Protein AF-A0A1G3C1N8-F1 (afdb_monomer_lite)

Structure (mmCIF,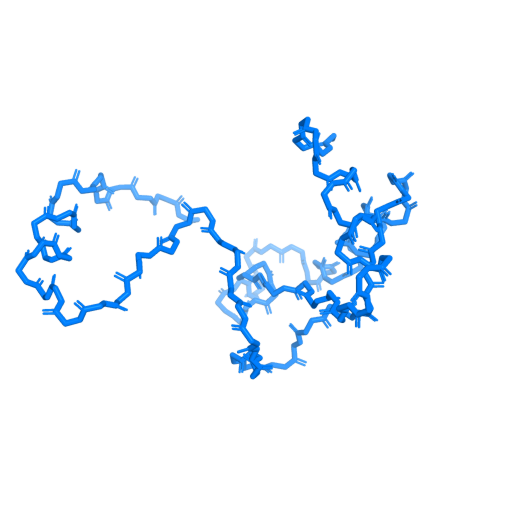 N/CA/C/O backbone):
data_AF-A0A1G3C1N8-F1
#
_entry.id   AF-A0A1G3C1N8-F1
#
loop_
_atom_site.group_PDB
_atom_site.id
_atom_site.type_symbol
_atom_site.label_atom_id
_atom_site.label_alt_id
_atom_site.label_comp_id
_atom_site.label_asym_id
_atom_site.label_entity_id
_atom_site.label_seq_id
_atom_site.pdbx_PDB_ins_code
_atom_site.Cartn_x
_atom_site.Cartn_y
_atom_site.Cartn_z
_atom_site.occupancy
_atom_site.B_iso_or_equiv
_atom_site.auth_seq_id
_atom_site.auth_comp_id
_atom_site.auth_asym_id
_atom_site.auth_atom_id
_atom_site.pdbx_PDB_model_num
ATOM 1 N N . GLU A 1 1 ? 12.808 8.230 2.645 1.00 95.06 1 GLU A N 1
ATOM 2 C CA . GLU A 1 1 ? 12.056 8.288 3.915 1.00 95.06 1 GLU A CA 1
ATOM 3 C C . GLU A 1 1 ? 10.577 7.964 3.738 1.00 95.06 1 GLU A C 1
ATOM 5 O O . GLU A 1 1 ? 9.983 8.425 2.765 1.00 95.06 1 GLU A O 1
ATOM 10 N N . PRO A 1 2 ? 9.985 7.165 4.644 1.00 95.62 2 PRO A N 1
ATOM 11 C CA . PRO A 1 2 ? 8.544 6.954 4.719 1.00 95.62 2 PRO A CA 1
ATOM 12 C C . PRO A 1 2 ? 7.824 8.208 5.233 1.00 95.62 2 PRO A C 1
ATOM 14 O O . PRO A 1 2 ? 8.379 8.979 6.015 1.00 95.62 2 PRO A O 1
ATOM 17 N N . ILE A 1 3 ? 6.565 8.383 4.827 1.00 96.12 3 ILE A N 1
ATOM 18 C CA . ILE A 1 3 ? 5.695 9.439 5.362 1.00 96.12 3 ILE A CA 1
ATOM 19 C C . ILE A 1 3 ? 5.545 9.241 6.887 1.00 96.12 3 ILE A C 1
ATOM 21 O O . ILE A 1 3 ? 5.418 8.093 7.337 1.00 96.12 3 ILE A O 1
ATOM 25 N N . PRO A 1 4 ? 5.554 10.321 7.696 1.00 97.62 4 PRO A N 1
ATOM 26 C CA . PRO A 1 4 ? 5.340 10.225 9.137 1.00 97.62 4 PRO A CA 1
ATOM 27 C C . PRO A 1 4 ? 4.089 9.410 9.495 1.00 97.62 4 PRO A C 1
ATOM 29 O O . PRO A 1 4 ? 3.047 9.534 8.858 1.00 97.62 4 PRO A O 1
ATOM 32 N N . GLY A 1 5 ? 4.204 8.547 10.507 1.00 96.81 5 GLY A N 1
ATOM 33 C CA . GLY A 1 5 ? 3.110 7.689 10.981 1.00 96.81 5 GLY A CA 1
ATOM 34 C C . GLY A 1 5 ? 2.895 6.388 10.195 1.00 96.81 5 GLY A C 1
ATOM 35 O O . GLY A 1 5 ? 2.269 5.472 10.725 1.00 96.81 5 GLY A O 1
ATOM 36 N N . VAL A 1 6 ? 3.463 6.227 8.989 1.00 97.31 6 VAL A N 1
ATOM 37 C CA . VAL A 1 6 ? 3.273 4.999 8.183 1.00 97.31 6 VAL A CA 1
ATOM 38 C C . VAL A 1 6 ? 3.719 3.752 8.939 1.00 97.31 6 VAL A C 1
ATOM 40 O O . VAL A 1 6 ? 2.996 2.761 8.976 1.00 97.31 6 VAL A O 1
ATOM 43 N N . LYS A 1 7 ? 4.892 3.790 9.577 1.00 98.19 7 LYS A N 1
ATOM 44 C CA . LYS A 1 7 ? 5.419 2.624 10.293 1.00 98.19 7 LYS A CA 1
ATOM 45 C C . LYS A 1 7 ? 4.497 2.178 11.431 1.00 98.19 7 LYS A C 1
ATOM 47 O O . LYS A 1 7 ? 4.156 1.003 11.506 1.00 98.19 7 LYS A O 1
ATOM 52 N N . GLU A 1 8 ? 4.067 3.119 12.268 1.00 98.44 8 GLU A N 1
ATOM 53 C CA . GLU A 1 8 ? 3.163 2.857 13.392 1.00 98.44 8 GLU A CA 1
ATOM 54 C C . GLU A 1 8 ? 1.808 2.315 12.917 1.00 98.44 8 GLU A C 1
ATOM 56 O O . GLU A 1 8 ? 1.281 1.357 13.491 1.00 98.44 8 GLU A O 1
ATOM 61 N N . ALA A 1 9 ? 1.270 2.869 11.826 1.00 98.12 9 ALA A N 1
ATOM 62 C CA . ALA A 1 9 ? 0.027 2.396 11.228 1.00 98.12 9 ALA A CA 1
ATOM 63 C C . ALA A 1 9 ? 0.152 0.945 10.733 1.00 98.12 9 ALA A C 1
ATOM 65 O O . ALA A 1 9 ? -0.683 0.104 11.071 1.00 98.12 9 ALA A O 1
ATOM 66 N N . LEU A 1 10 ? 1.214 0.619 9.988 1.00 98.38 10 LEU A N 1
ATOM 67 C CA . LEU A 1 10 ? 1.437 -0.743 9.493 1.00 98.38 10 LEU A CA 1
ATOM 68 C C . LEU A 1 10 ? 1.660 -1.736 10.647 1.00 98.38 10 LEU A C 1
ATOM 70 O O . LEU A 1 10 ? 1.097 -2.829 10.634 1.00 98.38 10 LEU A O 1
ATOM 74 N N . GLU A 1 11 ? 2.422 -1.364 11.678 1.00 98.56 11 GLU A N 1
ATOM 75 C CA . GLU A 1 11 ? 2.601 -2.195 12.877 1.00 98.56 11 GLU A CA 1
ATOM 76 C C . GLU A 1 11 ? 1.277 -2.440 13.613 1.00 98.56 11 GLU A C 1
ATOM 78 O O . GLU A 1 11 ? 1.005 -3.566 14.034 1.00 98.56 11 GLU A O 1
ATOM 83 N N . THR A 1 12 ? 0.432 -1.415 13.734 1.00 98.56 12 THR A N 1
ATOM 84 C CA . THR A 1 12 ? -0.906 -1.527 14.335 1.00 98.56 12 THR A CA 1
ATOM 85 C C . THR A 1 12 ? -1.787 -2.491 13.541 1.00 98.56 12 THR A C 1
ATOM 87 O O . THR A 1 12 ? -2.408 -3.380 14.125 1.00 98.56 12 THR A O 1
ATOM 90 N N . LEU A 1 13 ? -1.779 -2.395 12.209 1.00 98.31 13 LEU A N 1
ATOM 91 C CA . LEU A 1 13 ? -2.520 -3.312 11.339 1.00 98.31 13 LEU A CA 1
ATOM 92 C C . LEU A 1 13 ? -2.007 -4.756 11.458 1.00 98.31 13 LEU A C 1
ATOM 94 O O . LEU A 1 13 ? -2.812 -5.683 11.570 1.00 98.31 13 LEU A O 1
ATOM 98 N N . LYS A 1 14 ? -0.685 -4.968 11.512 1.00 98.19 14 LYS A N 1
ATOM 99 C CA . LYS A 1 14 ? -0.122 -6.306 11.762 1.00 98.19 14 LYS A CA 1
ATOM 100 C C . LYS A 1 14 ? -0.546 -6.868 13.115 1.00 98.19 14 LYS A C 1
ATOM 102 O O . LYS A 1 14 ? -0.930 -8.033 13.175 1.00 98.19 14 LYS A O 1
ATOM 107 N N . LYS A 1 15 ? -0.496 -6.064 14.184 1.00 98.44 15 LYS A N 1
ATOM 108 C CA . LYS A 1 15 ? -0.925 -6.472 15.537 1.00 98.44 15 LYS A CA 1
ATOM 109 C C . LYS A 1 15 ? -2.405 -6.854 15.578 1.00 98.44 15 LYS A C 1
ATOM 111 O O . LYS A 1 15 ? -2.766 -7.777 16.297 1.00 98.44 15 LYS A O 1
ATOM 116 N N . ALA A 1 16 ? -3.237 -6.194 14.774 1.00 98.25 16 ALA A N 1
ATOM 117 C CA . ALA A 1 16 ? -4.651 -6.527 14.614 1.00 98.25 16 ALA A CA 1
ATOM 118 C C . ALA A 1 16 ? -4.909 -7.780 13.744 1.00 98.25 16 ALA A C 1
ATOM 120 O O . ALA A 1 16 ? -6.061 -8.152 13.540 1.00 98.25 16 ALA A O 1
ATOM 121 N N . GLY A 1 17 ? -3.862 -8.442 13.236 1.00 98.06 17 GLY A N 1
ATOM 122 C CA . GLY A 1 17 ? -3.974 -9.686 12.468 1.00 98.06 17 GLY A CA 1
ATOM 123 C C . GLY A 1 17 ? -4.148 -9.498 10.960 1.00 98.06 17 GLY A C 1
ATOM 124 O O . GLY A 1 17 ? -4.381 -10.477 10.250 1.00 98.06 17 GLY A O 1
ATOM 125 N N . TYR A 1 18 ? -4.012 -8.276 10.438 1.00 98.31 18 TYR A N 1
ATOM 126 C CA . TYR A 1 18 ? -4.119 -8.046 8.999 1.00 98.31 18 TYR A CA 1
ATOM 127 C C . TYR A 1 18 ? -2.879 -8.532 8.241 1.00 98.31 18 TYR A C 1
ATOM 129 O O . TYR A 1 18 ? -1.731 -8.441 8.698 1.00 98.31 18 TYR A O 1
ATOM 137 N N . ARG A 1 19 ? -3.128 -9.010 7.021 1.00 97.88 19 ARG A N 1
ATOM 138 C CA . ARG A 1 19 ? -2.098 -9.181 5.996 1.00 97.88 19 ARG A CA 1
ATOM 139 C C . ARG A 1 19 ? -1.963 -7.878 5.218 1.00 97.88 19 ARG A C 1
ATOM 141 O O . ARG A 1 19 ? -2.953 -7.347 4.724 1.00 97.88 19 ARG A O 1
ATOM 148 N N . ILE A 1 20 ? -0.740 -7.384 5.111 1.00 98.06 20 ILE A N 1
ATOM 149 C CA . ILE A 1 20 ? -0.386 -6.142 4.433 1.00 98.06 20 ILE A CA 1
ATOM 150 C C . ILE A 1 20 ? 0.244 -6.503 3.093 1.00 98.06 20 ILE A C 1
ATOM 152 O O . ILE A 1 20 ? 1.328 -7.085 3.026 1.00 98.06 20 ILE A O 1
ATOM 156 N N . ILE A 1 21 ? -0.456 -6.146 2.022 1.00 97.00 21 ILE A N 1
ATOM 157 C CA . ILE A 1 21 ? -0.030 -6.383 0.648 1.00 97.00 21 ILE A CA 1
ATOM 158 C C . ILE A 1 21 ? 0.373 -5.045 0.039 1.00 97.00 21 ILE A C 1
ATOM 160 O O . ILE A 1 21 ? -0.428 -4.112 0.004 1.00 97.00 21 ILE A O 1
ATOM 164 N N . ILE A 1 22 ? 1.604 -4.957 -0.459 1.00 96.69 22 ILE A N 1
ATOM 165 C CA . ILE A 1 22 ? 2.067 -3.791 -1.208 1.00 96.69 22 ILE A CA 1
ATOM 166 C C . ILE A 1 22 ? 1.608 -3.946 -2.655 1.00 96.69 22 ILE A C 1
ATOM 168 O O . ILE A 1 22 ? 2.024 -4.875 -3.349 1.00 96.69 22 ILE A O 1
ATOM 172 N N . HIS A 1 23 ? 0.746 -3.035 -3.096 1.00 95.25 23 HIS A N 1
ATOM 173 C CA . HIS A 1 23 ? 0.195 -2.989 -4.445 1.00 95.25 23 HIS A CA 1
ATOM 174 C C . HIS A 1 23 ? 0.484 -1.613 -5.047 1.00 95.25 23 HIS A C 1
ATOM 176 O O . HIS A 1 23 ? 0.122 -0.594 -4.467 1.00 95.25 23 HIS A O 1
ATOM 182 N N . THR A 1 24 ? 1.195 -1.572 -6.174 1.00 92.81 24 THR A N 1
ATOM 183 C CA . THR A 1 24 ? 1.679 -0.318 -6.760 1.00 92.81 24 THR A CA 1
ATOM 184 C C . THR A 1 24 ? 1.813 -0.414 -8.273 1.00 92.81 24 THR A C 1
ATOM 186 O O . THR A 1 24 ? 2.240 -1.434 -8.805 1.00 92.81 24 THR A O 1
ATOM 189 N N . CYS A 1 25 ? 1.539 0.690 -8.969 1.00 91.75 25 CYS A N 1
ATOM 190 C CA . CYS A 1 25 ? 1.752 0.788 -10.410 1.00 91.75 25 CYS A CA 1
ATOM 191 C C . CYS A 1 25 ? 3.233 0.788 -10.810 1.00 91.75 25 CYS A C 1
ATOM 193 O O . CYS A 1 25 ? 3.509 0.649 -11.995 1.00 91.75 25 CYS A O 1
ATOM 195 N N . ARG A 1 26 ? 4.194 0.916 -9.880 1.00 89.38 26 ARG A N 1
ATOM 196 C CA . ARG A 1 26 ? 5.635 0.869 -10.212 1.00 89.38 26 ARG A CA 1
ATOM 197 C C . ARG A 1 26 ? 6.050 -0.440 -10.885 1.00 89.38 26 ARG A C 1
ATOM 199 O O . ARG A 1 26 ? 7.023 -0.463 -11.620 1.00 89.38 26 ARG A O 1
ATOM 206 N N . THR A 1 27 ? 5.319 -1.524 -10.646 1.00 89.00 27 THR A N 1
ATOM 207 C CA . THR A 1 27 ? 5.584 -2.842 -11.238 1.00 89.00 27 THR A CA 1
ATOM 208 C C . THR A 1 27 ? 4.723 -3.124 -12.473 1.00 89.00 27 THR A C 1
ATOM 210 O O . THR A 1 27 ? 4.759 -4.229 -13.011 1.00 89.00 27 THR A O 1
ATOM 213 N N . ALA A 1 28 ? 3.938 -2.143 -12.934 1.00 89.19 28 ALA A N 1
ATOM 214 C CA . ALA A 1 28 ? 3.074 -2.295 -14.095 1.00 89.19 28 ALA A CA 1
ATOM 215 C C . ALA A 1 28 ? 3.888 -2.466 -15.384 1.00 89.19 28 ALA A C 1
ATOM 217 O O . ALA A 1 28 ? 4.902 -1.799 -15.592 1.00 89.19 28 ALA A O 1
ATOM 218 N N . SER A 1 29 ? 3.377 -3.298 -16.297 1.00 88.44 29 SER A N 1
ATOM 219 C CA . SER A 1 29 ? 3.983 -3.536 -17.614 1.00 88.44 29 SER A CA 1
ATOM 220 C C . SER A 1 29 ? 4.151 -2.264 -18.447 1.00 88.44 29 SER A C 1
ATOM 222 O O . SER A 1 29 ? 5.048 -2.218 -19.283 1.00 88.44 29 SER A O 1
ATOM 224 N N . TYR A 1 30 ? 3.336 -1.233 -18.187 1.00 88.38 30 TYR A N 1
ATOM 225 C CA . TYR A 1 30 ? 3.449 0.094 -18.797 1.00 88.38 30 TYR A CA 1
ATOM 226 C C . TYR A 1 30 ? 4.868 0.671 -18.694 1.00 88.38 30 TYR A C 1
ATOM 228 O O . TYR A 1 30 ? 5.346 1.283 -19.641 1.00 88.38 30 TYR A O 1
ATOM 236 N N . TRP A 1 31 ? 5.569 0.430 -17.582 1.00 89.44 31 TRP A N 1
ATOM 237 C CA . TRP A 1 31 ? 6.895 1.000 -17.343 1.00 89.44 31 TRP A CA 1
ATOM 238 C C . TRP A 1 31 ? 8.058 0.189 -17.913 1.00 89.44 31 TRP A C 1
ATOM 240 O O . TRP A 1 31 ? 9.213 0.595 -17.759 1.00 89.44 31 TRP A O 1
ATOM 250 N N . LYS A 1 32 ? 7.788 -0.958 -18.547 1.00 88.31 32 LYS A N 1
ATOM 251 C CA . LYS A 1 32 ? 8.832 -1.846 -19.063 1.00 88.31 32 LYS A CA 1
ATOM 252 C C . LYS A 1 32 ? 9.687 -1.110 -20.098 1.00 88.31 32 LYS A C 1
ATOM 254 O O . LYS A 1 32 ? 9.179 -0.670 -21.125 1.00 88.31 32 LYS A O 1
ATOM 259 N N . GLY A 1 33 ? 10.986 -0.991 -19.826 1.00 90.25 33 GLY A N 1
ATOM 260 C CA . GLY A 1 33 ? 11.924 -0.243 -20.672 1.00 90.25 33 GLY A CA 1
ATOM 261 C C . GLY A 1 33 ? 11.872 1.286 -20.528 1.00 90.25 33 GLY A C 1
ATOM 262 O O . GLY A 1 33 ? 12.664 1.962 -21.177 1.00 90.25 33 GLY A O 1
ATOM 263 N N . ILE A 1 34 ? 10.987 1.829 -19.682 1.00 93.06 34 ILE A N 1
ATOM 264 C CA . ILE A 1 34 ? 10.930 3.262 -19.332 1.00 93.06 34 ILE A CA 1
ATOM 265 C C . ILE A 1 34 ? 11.685 3.513 -18.024 1.00 93.06 34 ILE A C 1
ATOM 267 O O . ILE A 1 34 ? 12.484 4.442 -17.929 1.00 93.06 34 ILE A O 1
ATOM 271 N N . ILE A 1 35 ? 11.455 2.665 -17.018 1.00 89.50 35 ILE A N 1
ATOM 272 C CA . ILE A 1 35 ? 12.156 2.708 -15.727 1.00 89.50 35 ILE A CA 1
ATOM 273 C C . ILE A 1 35 ? 12.920 1.396 -15.502 1.00 89.50 35 ILE A C 1
ATOM 275 O O . ILE A 1 35 ? 12.648 0.405 -16.181 1.00 89.50 35 ILE A O 1
ATOM 279 N N . PRO A 1 36 ? 13.864 1.349 -14.544 1.00 90.25 36 PRO A N 1
ATOM 280 C CA . PRO A 1 36 ? 14.586 0.122 -14.229 1.00 90.25 36 PRO A CA 1
ATOM 281 C C . PRO A 1 36 ? 13.645 -1.032 -13.861 1.00 90.25 36 PRO A C 1
ATOM 283 O O . PRO A 1 36 ? 12.829 -0.889 -12.951 1.00 90.25 36 PRO A O 1
ATOM 286 N N . ASP A 1 37 ? 13.815 -2.198 -14.490 1.00 88.12 37 ASP A N 1
ATOM 287 C CA . ASP A 1 37 ? 12.972 -3.390 -14.274 1.00 88.12 37 ASP A CA 1
ATOM 288 C C . ASP A 1 37 ? 13.083 -3.983 -12.850 1.00 88.12 37 ASP A C 1
ATOM 290 O O . ASP A 1 37 ? 12.325 -4.872 -12.461 1.00 88.12 37 ASP A O 1
ATOM 294 N N . ASN A 1 38 ? 14.009 -3.485 -12.026 1.00 92.88 38 ASN A N 1
ATOM 295 C CA . ASN A 1 38 ? 14.221 -3.930 -10.649 1.00 92.88 38 ASN A CA 1
ATOM 296 C C . ASN A 1 38 ? 13.289 -3.259 -9.619 1.00 92.88 38 ASN A C 1
ATOM 298 O O . ASN A 1 38 ? 13.562 -3.351 -8.420 1.00 92.88 38 ASN A O 1
ATOM 302 N N . GLN A 1 39 ? 12.188 -2.619 -10.039 1.00 93.25 39 GLN A N 1
ATOM 303 C CA . GLN A 1 39 ? 11.240 -1.959 -9.125 1.00 93.25 39 GLN A CA 1
ATOM 304 C C . GLN A 1 39 ? 10.787 -2.832 -7.942 1.00 93.25 39 GLN A C 1
ATOM 306 O O . GLN A 1 39 ? 10.795 -2.321 -6.821 1.00 93.25 39 GLN A O 1
ATOM 311 N N . PRO A 1 40 ? 10.451 -4.131 -8.111 1.00 93.12 40 PRO A N 1
ATOM 312 C CA . PRO A 1 40 ? 10.046 -4.968 -6.978 1.00 93.12 40 PRO A CA 1
ATOM 313 C C . PRO A 1 40 ? 11.137 -5.069 -5.908 1.00 93.12 40 PRO A C 1
ATOM 315 O O . PRO A 1 40 ? 10.852 -4.986 -4.716 1.00 93.12 40 PRO A O 1
ATOM 318 N N . LYS A 1 41 ? 12.399 -5.172 -6.341 1.00 95.12 41 LYS A N 1
ATOM 319 C CA . LYS A 1 41 ? 13.561 -5.237 -5.454 1.00 95.12 41 LYS A CA 1
ATOM 320 C C . LYS A 1 41 ? 13.795 -3.907 -4.738 1.00 95.12 41 LYS A C 1
ATOM 322 O O . LYS A 1 41 ? 14.032 -3.909 -3.538 1.00 95.12 41 LYS A O 1
ATOM 327 N N . LEU A 1 42 ? 13.665 -2.779 -5.439 1.00 96.19 42 LEU A N 1
ATOM 328 C CA . LEU A 1 42 ? 13.797 -1.451 -4.827 1.00 96.19 42 LEU A CA 1
ATOM 329 C C . LEU A 1 42 ? 12.729 -1.205 -3.752 1.00 96.19 42 LEU A C 1
ATOM 331 O O . LEU A 1 42 ? 13.022 -0.638 -2.701 1.00 96.19 42 LEU A O 1
ATOM 335 N N . ILE A 1 43 ? 11.496 -1.659 -3.994 1.00 96.25 43 ILE A N 1
ATOM 336 C CA . ILE A 1 43 ? 10.420 -1.609 -2.997 1.00 96.25 43 ILE A CA 1
ATOM 337 C C . ILE A 1 43 ? 10.783 -2.493 -1.800 1.00 96.25 43 ILE A C 1
ATOM 339 O O . ILE A 1 43 ? 10.725 -2.032 -0.663 1.00 96.25 43 ILE A O 1
ATOM 343 N N . GLU A 1 44 ? 11.193 -3.740 -2.037 1.00 97.06 44 GLU A N 1
ATOM 344 C CA . GLU A 1 44 ? 11.595 -4.665 -0.974 1.00 97.06 44 GLU A CA 1
ATOM 345 C C . GLU A 1 44 ? 12.726 -4.092 -0.102 1.00 97.06 44 GLU A C 1
ATOM 347 O O . GLU A 1 44 ? 12.638 -4.122 1.129 1.00 97.06 44 GLU A O 1
ATOM 352 N N . GLU A 1 45 ? 13.767 -3.543 -0.727 1.00 97.81 45 GLU A N 1
ATOM 353 C CA . GLU A 1 45 ? 14.906 -2.917 -0.052 1.00 97.81 45 GLU A CA 1
ATOM 354 C C . GLU A 1 45 ? 14.472 -1.709 0.777 1.00 97.81 45 GLU A C 1
ATOM 356 O O . GLU A 1 45 ? 14.858 -1.607 1.942 1.00 97.81 45 GLU A O 1
ATOM 361 N N . PHE A 1 46 ? 13.613 -0.845 0.231 1.00 97.69 46 PHE A N 1
ATOM 362 C CA . PHE A 1 46 ? 13.062 0.298 0.957 1.00 97.69 46 PHE A CA 1
ATOM 363 C C . PHE A 1 46 ? 12.285 -0.140 2.206 1.00 97.69 46 PHE A C 1
ATOM 365 O O . PHE A 1 46 ? 12.512 0.378 3.305 1.00 97.69 46 PHE A O 1
ATOM 372 N N . MET A 1 47 ? 11.402 -1.134 2.064 1.00 98.06 47 MET A N 1
ATOM 373 C CA . MET A 1 47 ? 10.604 -1.650 3.179 1.00 98.06 47 MET A CA 1
ATOM 374 C C . MET A 1 47 ? 11.495 -2.279 4.259 1.00 98.06 47 MET A C 1
ATOM 376 O O . MET A 1 47 ? 11.301 -2.015 5.448 1.00 98.06 47 MET A O 1
ATOM 380 N N . LYS A 1 48 ? 12.505 -3.065 3.859 1.00 97.88 48 LYS A N 1
ATOM 381 C CA . LYS A 1 48 ? 13.472 -3.689 4.779 1.00 97.88 48 LYS A CA 1
ATOM 382 C C . LYS A 1 48 ? 14.330 -2.652 5.497 1.00 97.88 48 LYS A C 1
ATOM 384 O O . LYS A 1 48 ? 14.449 -2.714 6.720 1.00 97.88 48 LYS A O 1
ATOM 389 N N . TYR A 1 49 ? 14.887 -1.692 4.761 1.00 98.31 49 TYR A N 1
ATOM 390 C CA . TYR A 1 49 ? 15.752 -0.642 5.301 1.00 98.31 49 TYR A CA 1
ATOM 391 C C . TYR A 1 49 ? 15.041 0.167 6.395 1.00 98.31 49 TYR A C 1
ATOM 393 O O . TYR A 1 49 ? 15.574 0.348 7.490 1.00 98.31 49 TYR A O 1
ATOM 401 N N . HIS A 1 50 ? 13.788 0.560 6.151 1.00 98.25 50 HIS A N 1
ATOM 402 C CA . HIS A 1 50 ? 12.983 1.310 7.118 1.00 98.25 50 HIS A CA 1
ATOM 403 C C . HIS A 1 50 ? 12.261 0.429 8.159 1.00 98.25 50 HIS A C 1
ATOM 405 O O . HIS A 1 50 ? 11.583 0.952 9.052 1.00 98.25 50 HIS A O 1
ATOM 411 N N . LYS A 1 51 ? 12.430 -0.901 8.095 1.00 97.94 51 LYS A N 1
ATOM 412 C CA . LYS A 1 51 ? 11.757 -1.887 8.960 1.00 97.94 51 LYS A CA 1
ATOM 413 C C . LYS A 1 51 ? 10.233 -1.714 8.951 1.00 97.94 51 LYS A C 1
ATOM 415 O O . LYS A 1 51 ? 9.600 -1.704 10.007 1.00 97.94 51 LYS A O 1
ATOM 420 N N . LEU A 1 52 ? 9.663 -1.513 7.767 1.00 98.38 52 LEU A N 1
ATOM 421 C CA . LEU A 1 52 ? 8.222 -1.405 7.564 1.00 98.38 52 LEU A CA 1
ATOM 422 C C . LEU A 1 52 ? 7.642 -2.815 7.445 1.00 98.38 52 LEU A C 1
ATOM 424 O O . LEU A 1 52 ? 8.124 -3.584 6.611 1.00 98.38 52 LEU A O 1
ATOM 428 N N . PRO A 1 53 ? 6.638 -3.190 8.252 1.00 98.00 53 PRO A N 1
ATOM 429 C CA . PRO A 1 53 ? 6.081 -4.523 8.159 1.00 98.00 53 PRO A CA 1
ATOM 430 C C . PRO A 1 53 ? 5.149 -4.648 6.949 1.00 98.00 53 PRO A C 1
ATOM 432 O O . PRO A 1 53 ? 4.270 -3.818 6.725 1.00 98.00 53 PRO A O 1
ATOM 435 N N . TYR A 1 54 ? 5.331 -5.721 6.188 1.00 98.12 54 TYR A N 1
ATOM 436 C CA . TYR A 1 54 ? 4.478 -6.132 5.077 1.00 98.12 54 TYR A CA 1
ATOM 437 C C . TYR A 1 54 ? 4.596 -7.646 4.890 1.00 98.12 54 TYR A C 1
ATOM 439 O O . TYR A 1 54 ? 5.537 -8.260 5.391 1.00 98.12 54 TYR A O 1
ATOM 447 N N . ASP A 1 55 ? 3.643 -8.252 4.187 1.00 97.12 55 ASP A N 1
ATOM 448 C CA . ASP A 1 55 ? 3.628 -9.697 3.943 1.00 97.12 55 ASP A CA 1
ATOM 449 C C . ASP A 1 55 ? 4.081 -10.047 2.524 1.00 97.12 55 ASP A C 1
ATOM 451 O O . ASP A 1 55 ? 4.746 -11.057 2.310 1.00 97.12 55 ASP A O 1
ATOM 455 N N . THR A 1 56 ? 3.694 -9.254 1.524 1.00 95.06 56 THR A N 1
ATOM 456 C CA . THR A 1 56 ? 3.993 -9.541 0.113 1.00 95.06 56 THR A CA 1
ATOM 457 C C . THR A 1 56 ? 3.917 -8.270 -0.724 1.00 95.06 56 THR A C 1
ATOM 459 O O . THR A 1 56 ? 3.086 -7.400 -0.465 1.00 95.06 56 THR A O 1
ATOM 462 N N . ILE A 1 57 ? 4.763 -8.186 -1.750 1.00 94.00 57 ILE A N 1
ATOM 463 C CA . ILE A 1 57 ? 4.603 -7.254 -2.871 1.00 94.00 57 ILE A CA 1
ATOM 464 C C . ILE A 1 57 ? 3.840 -8.007 -3.962 1.00 94.00 57 ILE A C 1
ATOM 466 O O . ILE A 1 57 ? 4.304 -9.049 -4.422 1.00 94.00 57 ILE A O 1
ATOM 470 N N . TRP A 1 58 ? 2.653 -7.533 -4.330 1.00 90.88 58 TRP A N 1
ATOM 471 C CA . TRP A 1 58 ? 1.752 -8.263 -5.221 1.00 90.88 58 TRP A CA 1
ATOM 472 C C . TRP A 1 58 ? 1.938 -7.870 -6.688 1.00 90.88 58 TRP A C 1
ATOM 474 O O . TRP A 1 58 ? 1.882 -6.691 -7.039 1.00 90.88 58 TRP A O 1
ATOM 484 N N . MET A 1 59 ? 2.158 -8.883 -7.530 1.00 84.94 59 MET A N 1
ATOM 485 C CA . MET A 1 59 ? 2.277 -8.823 -8.991 1.00 84.94 59 MET A CA 1
ATOM 486 C C . MET A 1 59 ? 1.801 -10.190 -9.528 1.00 84.94 59 MET A C 1
ATOM 488 O O . MET A 1 59 ? 2.383 -11.179 -9.075 1.00 84.94 59 MET A O 1
ATOM 492 N N . PRO A 1 60 ? 0.831 -10.348 -10.455 1.00 78.94 60 PRO A N 1
ATOM 493 C CA . PRO A 1 60 ? 0.010 -9.382 -11.205 1.00 78.94 60 PRO A CA 1
ATOM 494 C C . PRO A 1 60 ? -1.437 -9.219 -10.666 1.00 78.94 60 PRO A C 1
ATOM 496 O O . PRO A 1 60 ? -1.842 -9.915 -9.743 1.00 78.94 60 PRO A O 1
ATOM 499 N N . ASP A 1 61 ? -2.225 -8.328 -11.283 1.00 81.31 61 ASP A N 1
ATOM 500 C CA . ASP A 1 61 ? -3.659 -8.066 -11.024 1.00 81.31 61 ASP A CA 1
ATOM 501 C C . ASP A 1 61 ? -4.015 -7.344 -9.712 1.00 81.31 61 ASP A C 1
ATOM 503 O O . ASP A 1 61 ? -3.190 -7.150 -8.820 1.00 81.31 61 ASP A O 1
ATOM 507 N N . LYS A 1 62 ? -5.283 -6.919 -9.601 1.00 86.06 62 LYS A N 1
ATOM 508 C CA . LYS A 1 62 ? -5.822 -6.273 -8.399 1.00 86.06 62 LYS A CA 1
ATOM 509 C C . LYS A 1 62 ? -5.940 -7.311 -7.272 1.00 86.06 62 LYS A C 1
ATOM 511 O O . LYS A 1 62 ? -6.700 -8.269 -7.428 1.00 86.06 62 LYS A O 1
ATOM 516 N N . PRO A 1 63 ? -5.270 -7.124 -6.119 1.00 89.88 63 PRO A N 1
ATOM 517 C CA . PRO A 1 63 ? -5.378 -8.067 -5.014 1.00 89.88 63 PRO A CA 1
ATOM 518 C C . PRO A 1 63 ? -6.803 -8.061 -4.457 1.00 89.88 63 PRO A C 1
ATOM 520 O O . PRO A 1 63 ? -7.425 -7.003 -4.357 1.00 89.88 63 PRO A O 1
ATOM 523 N N . ILE A 1 64 ? -7.319 -9.225 -4.057 1.00 90.88 64 ILE A N 1
ATOM 524 C CA . ILE A 1 64 ? -8.571 -9.318 -3.295 1.00 90.88 64 ILE A CA 1
ATOM 525 C C . ILE A 1 64 ? -8.267 -8.870 -1.862 1.00 90.88 64 ILE A C 1
ATOM 527 O O . ILE A 1 64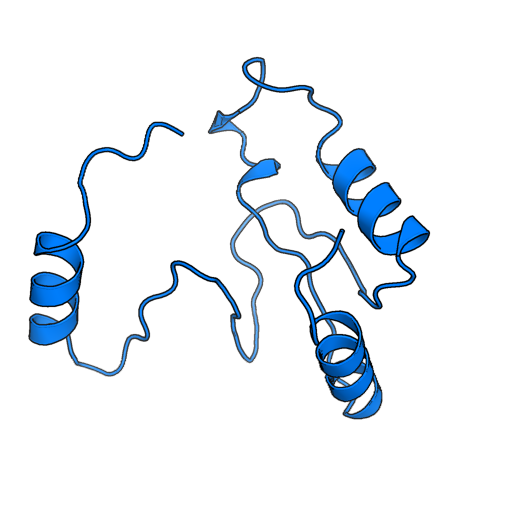 ? -7.468 -9.502 -1.172 1.00 90.88 64 ILE A O 1
ATOM 531 N N . GLY A 1 65 ? -8.876 -7.766 -1.426 1.00 91.75 65 GLY A N 1
ATOM 532 C CA . GLY A 1 65 ? -8.597 -7.149 -0.130 1.00 91.75 65 GLY A CA 1
ATOM 533 C C . GLY A 1 65 ? -9.862 -6.768 0.629 1.00 91.75 65 GLY A C 1
ATOM 534 O O . GLY A 1 65 ? -10.889 -6.458 0.031 1.00 91.75 65 GLY A O 1
ATOM 535 N N . VAL A 1 66 ? -9.765 -6.762 1.962 1.00 95.94 66 VAL A N 1
ATOM 536 C CA . VAL A 1 66 ? -10.816 -6.239 2.856 1.00 95.94 66 VAL A CA 1
ATOM 537 C C . VAL A 1 66 ? -10.911 -4.711 2.795 1.00 95.94 66 VAL A C 1
ATOM 539 O O . VAL A 1 66 ? -11.979 -4.143 2.991 1.00 95.94 66 VAL A O 1
ATOM 542 N N . VAL A 1 67 ? -9.789 -4.047 2.507 1.00 95.88 67 VAL A N 1
ATOM 543 C CA . VAL A 1 67 ? -9.665 -2.596 2.351 1.00 95.88 67 VAL A CA 1
ATOM 544 C C . VAL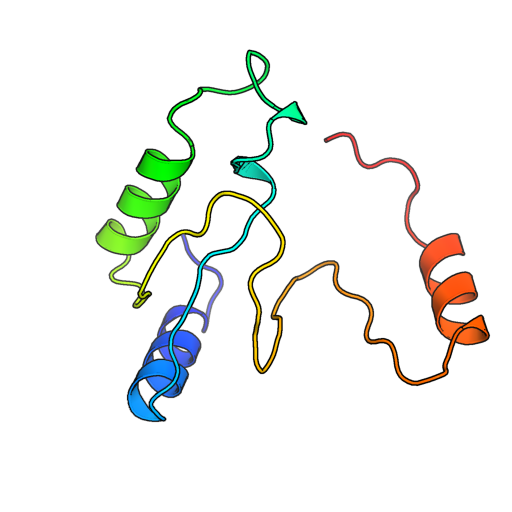 A 1 67 ? -8.495 -2.286 1.417 1.00 95.88 67 VAL A C 1
ATOM 546 O O . VAL A 1 67 ? -7.547 -3.067 1.326 1.00 95.88 67 VAL A O 1
ATOM 549 N N . TYR A 1 68 ? -8.561 -1.140 0.741 1.00 95.75 68 TYR A N 1
ATOM 550 C CA . TYR A 1 68 ? -7.486 -0.595 -0.086 1.00 95.75 68 TYR A CA 1
ATOM 551 C C . TYR A 1 68 ? -7.093 0.779 0.467 1.00 95.75 68 TYR A C 1
ATOM 553 O O . TYR A 1 68 ? -7.970 1.593 0.754 1.00 95.75 68 TYR A O 1
ATOM 561 N N . ILE A 1 69 ? -5.790 1.022 0.622 1.00 95.44 69 ILE A N 1
ATOM 562 C CA . ILE A 1 69 ? -5.220 2.313 1.026 1.00 95.44 69 ILE A CA 1
ATOM 563 C C . ILE A 1 69 ? -4.385 2.805 -0.151 1.00 95.44 69 ILE A C 1
ATOM 565 O O . ILE A 1 69 ? -3.405 2.159 -0.515 1.00 95.44 69 ILE A O 1
ATOM 569 N N . ASP A 1 70 ? -4.799 3.912 -0.755 1.00 93.56 70 ASP A N 1
ATOM 570 C CA . ASP A 1 70 ? -4.186 4.471 -1.957 1.00 93.56 70 ASP A CA 1
ATOM 571 C C . ASP A 1 70 ? -4.430 5.985 -1.950 1.00 93.56 70 ASP A C 1
ATOM 573 O O . ASP A 1 70 ? -5.551 6.432 -1.685 1.00 93.56 70 ASP A O 1
ATOM 577 N N . ASP A 1 71 ? -3.384 6.774 -2.185 1.00 91.88 71 ASP A N 1
ATOM 578 C CA . ASP A 1 71 ? -3.437 8.239 -2.153 1.00 91.88 71 ASP A CA 1
ATOM 579 C C . ASP A 1 71 ? -4.306 8.826 -3.275 1.00 91.88 71 ASP A C 1
ATOM 581 O O . ASP A 1 71 ? -4.762 9.967 -3.172 1.00 91.88 71 ASP A O 1
ATOM 585 N N . LYS A 1 72 ? -4.580 8.038 -4.321 1.00 89.25 72 LYS A N 1
ATOM 586 C CA . LYS A 1 72 ? -5.426 8.409 -5.460 1.00 89.25 72 LYS A CA 1
ATOM 587 C C . LYS A 1 72 ? -6.763 7.664 -5.490 1.00 89.25 72 LYS A C 1
ATOM 589 O O . LYS A 1 72 ? -7.527 7.839 -6.442 1.00 89.25 72 LYS A O 1
ATOM 594 N N . ALA A 1 73 ? -7.084 6.841 -4.487 1.00 91.38 73 ALA A N 1
ATOM 595 C CA . ALA A 1 73 ? -8.365 6.138 -4.464 1.00 91.38 73 ALA A CA 1
ATOM 596 C C . ALA A 1 73 ? -9.545 7.085 -4.210 1.00 91.38 73 ALA A C 1
ATOM 598 O O . ALA A 1 73 ? -9.553 7.887 -3.279 1.00 91.38 73 ALA A O 1
ATOM 599 N N . ILE A 1 74 ? -10.609 6.895 -4.991 1.00 93.06 74 ILE A N 1
ATOM 600 C CA . ILE A 1 74 ? -11.923 7.487 -4.745 1.00 93.06 74 ILE A CA 1
ATOM 601 C C . ILE A 1 74 ? -12.844 6.375 -4.246 1.00 93.06 74 ILE A C 1
ATOM 603 O O . ILE A 1 74 ? -13.039 5.363 -4.924 1.00 93.06 74 ILE A O 1
ATOM 607 N N . 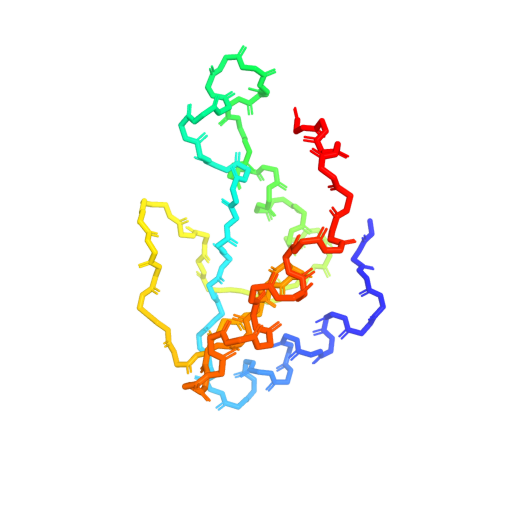ARG A 1 75 ? -13.417 6.547 -3.049 1.00 94.56 75 ARG A N 1
ATOM 608 C CA . ARG A 1 75 ? -14.363 5.579 -2.484 1.00 94.56 75 ARG A CA 1
ATOM 609 C C . ARG A 1 75 ? -15.651 5.566 -3.307 1.00 94.56 75 ARG A C 1
ATOM 611 O O . ARG A 1 75 ? -16.320 6.591 -3.437 1.00 94.56 75 ARG A O 1
ATOM 618 N N . PHE A 1 76 ? -16.009 4.382 -3.797 1.00 95.25 76 PHE A N 1
ATOM 619 C CA . PHE A 1 76 ? -17.321 4.121 -4.370 1.00 95.25 76 PHE A CA 1
ATOM 620 C C . PHE A 1 76 ? -18.325 3.787 -3.264 1.00 95.25 76 PHE A C 1
ATOM 622 O O . PHE A 1 76 ? -18.101 2.871 -2.473 1.00 95.25 76 PHE A O 1
ATOM 629 N N . ASP A 1 77 ? -19.418 4.539 -3.225 1.00 96.12 77 ASP A N 1
ATOM 630 C CA . ASP A 1 77 ? -20.531 4.363 -2.291 1.00 96.12 77 ASP A CA 1
ATOM 631 C C . ASP A 1 77 ? -21.838 4.856 -2.940 1.00 96.12 77 ASP A C 1
ATOM 633 O O . ASP A 1 77 ? -22.485 5.790 -2.471 1.00 96.12 77 ASP A O 1
ATOM 637 N N . ASN A 1 78 ? -22.160 4.310 -4.124 1.00 96.31 78 ASN A N 1
ATOM 638 C CA . ASN A 1 78 ? -23.302 4.721 -4.963 1.00 96.31 78 ASN A CA 1
ATOM 639 C C . ASN A 1 78 ? -23.360 6.236 -5.276 1.00 96.31 78 ASN A C 1
ATOM 641 O O . ASN A 1 78 ? -24.417 6.805 -5.537 1.00 96.31 78 ASN A O 1
ATOM 645 N N . ASN A 1 79 ? -22.203 6.892 -5.297 1.00 96.00 79 ASN A N 1
ATOM 646 C CA . ASN A 1 79 ? -22.019 8.343 -5.341 1.00 96.00 79 ASN A CA 1
ATOM 647 C C . ASN A 1 79 ? -21.446 8.826 -6.687 1.00 96.00 79 ASN A C 1
ATOM 649 O O . ASN A 1 79 ? -20.603 9.721 -6.723 1.00 96.00 79 ASN A O 1
ATOM 653 N N . TRP A 1 80 ? -21.904 8.250 -7.806 1.00 97.12 80 TRP A N 1
ATOM 654 C CA . TRP A 1 80 ? -21.354 8.511 -9.146 1.00 97.12 80 TRP A CA 1
ATOM 655 C C . TRP A 1 80 ? -21.253 9.992 -9.506 1.00 97.12 80 TRP A C 1
ATOM 657 O O . TRP A 1 80 ? -20.227 10.412 -10.029 1.00 97.12 80 TRP A O 1
ATOM 667 N N . LYS A 1 81 ? -22.274 10.791 -9.177 1.00 96.19 81 LYS A N 1
ATOM 668 C CA . LYS A 1 81 ? -22.261 12.236 -9.434 1.00 96.19 81 LYS A CA 1
ATOM 669 C C . LYS A 1 81 ? -21.066 12.919 -8.752 1.00 96.19 81 LYS A C 1
ATOM 671 O O . LYS A 1 81 ? -20.274 13.572 -9.425 1.00 96.19 81 LYS A O 1
ATOM 676 N N . ALA A 1 82 ? -20.884 12.684 -7.452 1.00 94.00 82 ALA A N 1
ATOM 677 C CA . ALA A 1 82 ? -19.764 13.237 -6.692 1.00 94.00 82 ALA A CA 1
ATOM 678 C C . ALA A 1 82 ? -18.413 12.714 -7.205 1.00 94.00 82 ALA A C 1
ATOM 680 O O . ALA A 1 82 ? -17.459 13.477 -7.312 1.00 94.00 82 ALA A O 1
ATOM 681 N N . ILE A 1 83 ? -18.332 11.431 -7.582 1.00 96.00 83 ILE A N 1
ATOM 682 C CA . ILE A 1 83 ? -17.127 10.865 -8.207 1.00 96.00 83 ILE A CA 1
ATOM 683 C C . ILE A 1 83 ? -16.775 11.636 -9.483 1.00 96.00 83 ILE A C 1
ATOM 685 O O . ILE A 1 83 ? -15.628 12.044 -9.653 1.00 96.00 83 ILE A O 1
ATOM 689 N N . THR A 1 84 ? -17.744 11.860 -10.373 1.00 95.44 84 THR A N 1
ATOM 690 C CA . THR A 1 84 ? -17.494 12.558 -11.641 1.00 95.44 84 THR A CA 1
ATOM 691 C C . THR A 1 84 ? -17.101 14.016 -11.436 1.00 95.44 84 THR A C 1
ATOM 693 O O . THR A 1 84 ? -16.160 14.475 -12.078 1.00 95.44 84 THR A O 1
ATOM 696 N N . GLU A 1 85 ? -17.757 14.718 -10.510 1.00 93.06 85 GLU A N 1
ATOM 697 C CA . GLU A 1 85 ? -17.420 16.100 -10.154 1.00 93.06 85 GLU A CA 1
ATOM 698 C C . GLU A 1 85 ? -16.001 16.183 -9.573 1.00 93.06 85 GLU A C 1
ATOM 700 O O . GLU A 1 85 ? -15.215 17.039 -9.977 1.00 93.06 85 GLU A O 1
ATOM 705 N N . ASN A 1 86 ? -15.629 15.243 -8.697 1.00 90.19 86 ASN A N 1
ATOM 706 C CA . ASN A 1 86 ? -14.276 15.160 -8.152 1.00 90.19 86 ASN A CA 1
ATOM 707 C C . ASN A 1 86 ? -13.243 14.961 -9.267 1.00 90.19 86 ASN A C 1
ATOM 709 O O . ASN A 1 86 ? -12.299 15.740 -9.361 1.00 90.19 86 ASN A O 1
ATOM 713 N N . ILE A 1 87 ? -13.438 13.969 -10.144 1.00 92.75 87 ILE A N 1
ATOM 714 C CA . ILE A 1 87 ? -12.504 13.651 -11.240 1.00 92.75 87 ILE A CA 1
ATOM 715 C C . ILE A 1 87 ? -12.344 14.825 -12.211 1.00 92.75 87 ILE A C 1
ATOM 717 O O . ILE A 1 87 ? -11.233 15.101 -12.657 1.00 92.75 87 ILE A O 1
ATOM 721 N N . GLN A 1 88 ? -13.424 15.537 -12.538 1.00 91.31 88 GLN A N 1
ATOM 722 C CA . GLN A 1 88 ? -13.364 16.684 -13.450 1.00 91.31 88 GLN A CA 1
ATOM 723 C C . GLN A 1 88 ? -12.497 17.832 -12.917 1.00 91.31 88 GLN A C 1
ATOM 725 O O . GLN A 1 88 ? -11.919 18.568 -13.719 1.00 91.31 88 GLN A O 1
ATOM 730 N N . ASN A 1 89 ? -12.383 17.951 -11.593 1.00 85.31 89 ASN A N 1
ATOM 731 C CA . ASN A 1 89 ? -11.572 18.962 -10.920 1.00 85.31 89 ASN A CA 1
ATOM 732 C C . ASN A 1 89 ? -10.118 18.521 -10.675 1.00 85.31 89 ASN A C 1
ATOM 734 O O . ASN A 1 89 ? -9.305 19.343 -10.250 1.00 85.31 89 ASN A O 1
ATOM 738 N N . TYR A 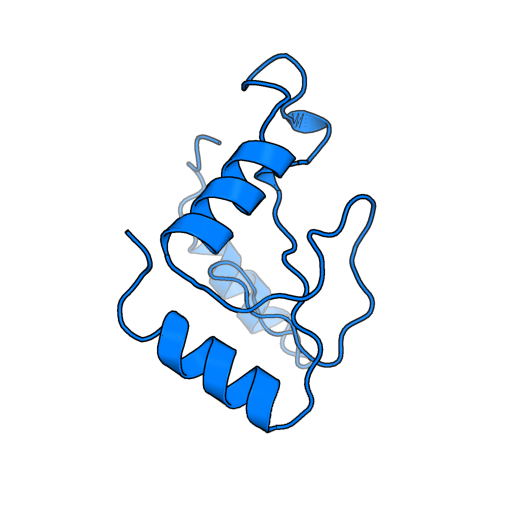1 90 ? -9.757 17.258 -10.944 1.00 82.00 90 TYR A N 1
ATOM 739 C CA . TYR A 1 90 ? -8.360 16.828 -10.856 1.00 82.00 90 TYR A CA 1
ATOM 740 C C . TYR A 1 90 ? -7.527 17.459 -11.984 1.00 82.00 90 TYR A C 1
ATOM 742 O O . TYR A 1 90 ? -7.973 17.507 -13.136 1.00 82.00 90 TYR A O 1
ATOM 7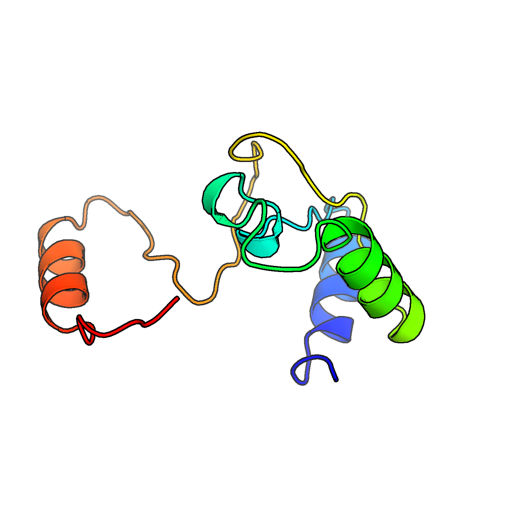50 N N . PRO A 1 91 ? -6.292 17.911 -11.697 1.00 77.88 91 PRO A N 1
ATOM 751 C CA . PRO A 1 91 ? -5.382 18.363 -12.738 1.00 77.88 91 PRO A CA 1
ATOM 752 C C . PRO A 1 91 ? -5.142 17.227 -13.739 1.00 77.88 91 PRO A C 1
ATOM 754 O O . PRO A 1 91 ? -4.671 16.150 -13.385 1.00 77.88 91 PRO A O 1
ATOM 757 N N . LYS A 1 92 ? -5.477 17.482 -15.008 1.00 70.94 92 LYS A N 1
ATOM 758 C CA . LYS A 1 92 ? -5.363 16.503 -16.104 1.00 70.94 92 LYS A CA 1
ATOM 759 C C . LYS A 1 92 ? -3.915 16.228 -16.518 1.00 70.94 92 LYS A C 1
ATOM 761 O O . LYS A 1 92 ? -3.658 15.262 -17.227 1.00 70.94 92 LYS A O 1
ATOM 766 N N . ASN A 1 93 ? -2.983 17.063 -16.064 1.00 60.62 93 ASN A N 1
ATOM 767 C CA . ASN A 1 93 ? -1.559 16.878 -16.288 1.00 60.62 93 ASN A CA 1
ATOM 768 C C . ASN A 1 93 ? -0.976 16.098 -15.116 1.00 60.62 93 ASN A C 1
ATOM 770 O O . ASN A 1 93 ? -0.512 16.670 -14.133 1.00 60.62 93 ASN A O 1
ATOM 774 N N . THR A 1 94 ? -0.997 14.780 -15.236 1.00 51.97 94 THR A N 1
ATOM 775 C CA . THR A 1 94 ? -0.050 13.938 -14.516 1.00 51.97 94 THR A CA 1
ATOM 776 C C . THR A 1 94 ? 0.853 13.331 -15.569 1.00 51.97 94 THR A C 1
ATOM 778 O O . THR A 1 94 ? 0.509 12.307 -16.155 1.00 51.97 94 THR A O 1
ATOM 781 N N . GLU A 1 95 ? 1.969 14.005 -15.851 1.00 46.22 95 GLU A N 1
ATOM 782 C CA . GLU A 1 95 ? 3.139 13.314 -16.384 1.00 46.22 95 GLU A CA 1
ATOM 783 C C . GLU A 1 95 ? 3.414 12.156 -15.420 1.00 46.22 95 GLU A C 1
ATOM 785 O O . GLU A 1 95 ? 3.697 12.363 -14.236 1.00 46.22 95 GLU A O 1
ATOM 790 N N . GLY A 1 96 ? 3.138 10.947 -15.898 1.00 45.66 96 GLY A N 1
ATOM 791 C CA . GLY A 1 96 ? 3.629 9.721 -15.297 1.00 45.66 96 GLY A CA 1
ATOM 792 C C . GLY A 1 96 ? 5.032 9.479 -15.808 1.00 45.66 96 GLY A C 1
ATOM 793 O O . GLY A 1 96 ? 5.208 9.594 -17.040 1.00 45.66 96 GLY A O 1
#

pLDDT: mean 91.8, std 9.96, range [45.66, 98.56]

Radius of gyration: 15.85 Å; chains: 1; bounding box: 39×29×36 Å

Foldseek 3Di:
DDDPPQQVVQVVCVVVVDAAEAEDCQCPPVCVVVDDNCSLVVVVCVCVVVVRDHDYHDDDDDDDDPDDDDPPDDDDDVPVVVVVVVVVPDDPDDPD

Secondary structure (DSSP, 8-state):
-PPTTHHHHHHHHHHTT---EE--GGGSGGGBTTB-TTHHHHHHHHHHHTT---SEE--SS----S----TT----SS-HHHHHHHHHTS-S----

Sequence (96 aa):
EPIPGVKEALETLKKAGYRIIIHTCRTASYWKGIIPDNQPKLIEEFMKYHKLPYDTIWMPDKPIGVVYIDDKAIRFDNNWKAITENIQNYPKNTEG